Protein AF-H9VHE9-F1 (afdb_monomer)

Secondary structure (DSSP, 8-state):
-BHHHHHTTS-GGGTTS-EEEPPPEEE---STT-PEEEEEEEESSGGG-HHHHHHHHTTPPEEEEEE-TTT--EEEETTTTT---HHHHHHHTEEEEEEEEEEETTSEEEEEEEEPP-----------

Organism: Pinus taeda (NCBI:txid3352)

Structure (mmCIF, N/CA/C/O backbone):
data_AF-H9VHE9-F1
#
_entry.id   AF-H9VHE9-F1
#
loop_
_atom_site.group_PDB
_atom_site.id
_atom_site.type_symbol
_atom_site.label_atom_id
_atom_site.label_alt_id
_atom_site.label_comp_id
_atom_site.label_asym_id
_atom_site.label_entity_id
_atom_site.label_seq_id
_atom_site.pdbx_PDB_ins_code
_atom_site.Cartn_x
_atom_site.Cartn_y
_atom_site.Cartn_z
_atom_site.occupancy
_atom_site.B_iso_or_equiv
_atom_site.auth_seq_id
_atom_site.auth_comp_id
_atom_site.auth_asym_id
_atom_site.auth_atom_id
_atom_site.pdbx_PDB_model_num
ATOM 1 N N . PHE A 1 1 ? 10.429 -7.913 2.596 1.00 89.94 1 PHE A N 1
ATOM 2 C CA . PHE A 1 1 ? 9.628 -6.748 3.033 1.00 89.94 1 PHE A CA 1
ATOM 3 C C . PHE A 1 1 ? 10.555 -5.744 3.710 1.00 89.94 1 PHE A C 1
ATOM 5 O O . PHE A 1 1 ? 11.293 -6.145 4.598 1.00 89.94 1 PHE A O 1
ATOM 12 N N . SER A 1 2 ? 10.536 -4.474 3.297 1.00 95.94 2 SER A N 1
ATOM 13 C CA . SER A 1 2 ? 11.414 -3.398 3.783 1.00 95.94 2 SER A CA 1
ATOM 14 C C . SER A 1 2 ? 10.601 -2.224 4.332 1.00 95.94 2 SER A C 1
ATOM 16 O O . SER A 1 2 ? 9.717 -1.694 3.652 1.00 95.94 2 SER A O 1
ATOM 18 N N . GLN A 1 3 ? 10.910 -1.804 5.563 1.00 96.31 3 GLN A N 1
ATOM 19 C CA . GLN A 1 3 ? 10.297 -0.623 6.185 1.00 96.31 3 GLN A CA 1
ATOM 20 C C . GLN A 1 3 ? 10.758 0.666 5.497 1.00 96.31 3 GLN A C 1
ATOM 22 O O . GLN A 1 3 ? 9.974 1.594 5.308 1.00 96.31 3 GLN A O 1
ATOM 27 N N . THR A 1 4 ? 12.032 0.720 5.101 1.00 95.00 4 THR A N 1
ATOM 28 C CA . THR A 1 4 ? 12.608 1.866 4.391 1.00 95.00 4 THR A CA 1
ATOM 29 C C . THR A 1 4 ? 11.905 2.077 3.058 1.00 95.00 4 THR A C 1
ATOM 31 O O . THR A 1 4 ? 11.501 3.200 2.770 1.00 95.00 4 THR A O 1
ATOM 34 N N . SER A 1 5 ? 11.666 1.003 2.293 1.00 94.06 5 SER A N 1
ATOM 35 C CA . SER A 1 5 ? 10.861 1.080 1.069 1.00 94.06 5 SER A CA 1
ATOM 36 C C . SER A 1 5 ? 9.451 1.578 1.374 1.00 94.06 5 SER A C 1
ATOM 38 O O . SER A 1 5 ? 8.987 2.504 0.720 1.00 94.06 5 SER A O 1
ATOM 40 N N . GLY A 1 6 ? 8.794 1.041 2.408 1.00 97.06 6 GLY A N 1
ATOM 41 C CA . GLY A 1 6 ? 7.431 1.439 2.765 1.00 97.06 6 GLY A CA 1
ATOM 42 C C . GLY A 1 6 ? 7.271 2.914 3.143 1.00 97.06 6 GLY A C 1
ATOM 43 O O . GLY A 1 6 ? 6.243 3.504 2.816 1.00 97.06 6 GLY A O 1
ATOM 44 N N . LYS A 1 7 ? 8.294 3.566 3.719 1.00 96.69 7 LYS A N 1
ATOM 45 C CA . LYS A 1 7 ? 8.268 5.023 3.970 1.00 96.69 7 LYS A CA 1
ATOM 46 C C . LYS A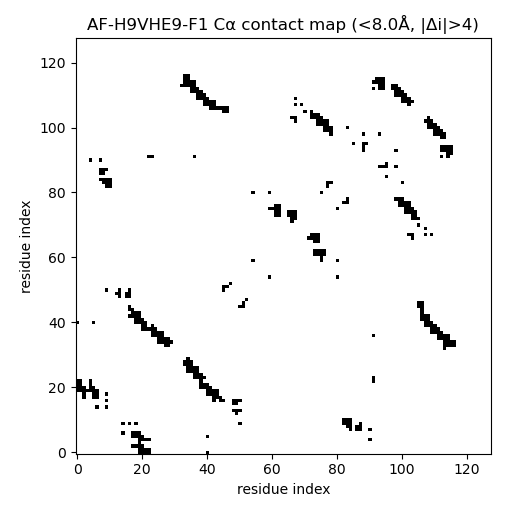 1 7 ? 8.055 5.843 2.695 1.00 96.69 7 LYS A C 1
ATOM 48 O O . LYS A 1 7 ? 7.427 6.898 2.764 1.00 96.69 7 LYS A O 1
ATOM 53 N N . SER A 1 8 ? 8.530 5.365 1.545 1.00 96.06 8 SER A N 1
ATOM 54 C CA . SER A 1 8 ? 8.346 6.041 0.256 1.00 96.06 8 SER A CA 1
ATOM 55 C C . SER A 1 8 ? 6.903 6.005 -0.244 1.00 96.06 8 SER A C 1
ATOM 57 O O . SER A 1 8 ? 6.545 6.855 -1.053 1.00 96.06 8 SER A O 1
ATOM 59 N N . PHE A 1 9 ? 6.074 5.081 0.253 1.00 96.44 9 PHE A N 1
ATOM 60 C CA . PHE A 1 9 ? 4.663 4.917 -0.122 1.00 96.44 9 PHE A CA 1
ATOM 61 C C . PHE A 1 9 ? 3.696 5.691 0.780 1.00 96.44 9 PHE A C 1
ATOM 63 O O . PHE A 1 9 ? 2.508 5.773 0.485 1.00 96.44 9 PHE A O 1
ATOM 70 N N . LEU A 1 10 ? 4.181 6.279 1.875 1.00 96.56 10 LEU A N 1
ATOM 71 C CA . LEU A 1 10 ? 3.346 7.021 2.813 1.00 96.56 10 LEU A CA 1
ATOM 72 C C . LEU A 1 10 ? 3.309 8.505 2.444 1.00 96.56 10 LEU A C 1
ATOM 74 O O . LEU A 1 10 ? 4.341 9.182 2.372 1.00 96.56 10 LEU A O 1
ATOM 78 N N . ALA A 1 11 ? 2.098 9.043 2.276 1.00 93.94 11 ALA A N 1
ATOM 79 C CA . ALA A 1 11 ? 1.888 10.483 2.196 1.00 93.94 11 ALA A CA 1
ATOM 80 C C . ALA A 1 11 ? 2.507 11.184 3.419 1.00 93.94 11 ALA A C 1
ATOM 82 O O . ALA A 1 11 ? 2.615 10.601 4.498 1.00 93.94 11 ALA A O 1
ATOM 83 N N . ARG A 1 12 ? 2.890 12.462 3.284 1.00 93.44 12 ARG A N 1
ATOM 84 C CA . ARG A 1 12 ? 3.611 13.204 4.340 1.00 93.44 12 ARG A CA 1
ATOM 85 C C . ARG A 1 12 ? 2.935 13.114 5.713 1.00 93.44 12 ARG A C 1
ATOM 87 O O . ARG A 1 12 ? 3.626 12.969 6.714 1.00 93.44 12 ARG A O 1
ATOM 94 N N . GLN A 1 13 ? 1.606 13.178 5.742 1.00 94.06 13 GLN A N 1
ATOM 95 C CA . GLN A 1 13 ? 0.803 13.108 6.965 1.00 94.06 13 GLN A CA 1
ATOM 96 C C . GLN A 1 13 ? 0.792 11.703 7.588 1.00 94.06 13 GLN A C 1
ATOM 98 O O . GLN A 1 13 ? 0.640 11.586 8.794 1.00 94.06 13 GLN A O 1
ATOM 103 N N . CYS A 1 14 ? 1.014 10.653 6.795 1.00 96.81 14 CYS A N 1
ATOM 104 C CA . CYS A 1 14 ? 0.996 9.254 7.219 1.00 96.81 14 CYS A CA 1
ATOM 105 C C . CYS A 1 14 ? 2.365 8.711 7.642 1.00 96.81 14 CYS A C 1
ATOM 107 O O . CYS A 1 14 ? 2.480 7.526 7.926 1.00 96.81 14 CYS A O 1
ATOM 109 N N . ARG A 1 15 ? 3.428 9.525 7.663 1.00 94.75 15 ARG A N 1
ATOM 110 C CA . ARG A 1 15 ? 4.805 9.043 7.905 1.00 94.75 15 ARG A CA 1
ATOM 111 C C . ARG A 1 15 ? 5.044 8.452 9.299 1.00 94.75 15 ARG A C 1
ATOM 113 O O . ARG A 1 15 ? 6.079 7.826 9.503 1.00 94.75 15 ARG A O 1
ATOM 120 N N . SER A 1 16 ? 4.122 8.658 10.239 1.00 96.44 16 SER A N 1
ATOM 121 C CA . SER A 1 16 ? 4.108 7.972 11.537 1.00 96.44 16 SER A CA 1
ATOM 122 C C . SER A 1 16 ? 3.721 6.494 11.428 1.00 96.44 16 SER A C 1
ATOM 124 O O . SER A 1 16 ? 4.000 5.722 12.341 1.00 96.44 16 SER A O 1
ATOM 126 N N . ASP A 1 17 ? 3.064 6.096 10.338 1.00 98.25 17 ASP A N 1
ATOM 127 C CA . ASP A 1 17 ? 2.646 4.719 10.125 1.00 98.25 17 ASP A CA 1
ATOM 128 C C . ASP A 1 17 ? 3.846 3.823 9.813 1.00 98.25 17 ASP A C 1
ATOM 130 O O . ASP A 1 17 ? 4.849 4.242 9.234 1.00 98.25 17 ASP A O 1
ATOM 134 N N . THR A 1 18 ? 3.722 2.543 10.159 1.00 98.38 18 THR A N 1
ATOM 135 C CA . THR A 1 18 ? 4.699 1.523 9.773 1.00 98.38 18 THR A CA 1
ATOM 136 C C . THR A 1 18 ? 4.114 0.642 8.679 1.00 98.38 18 THR A C 1
ATOM 138 O O . THR A 1 18 ? 3.246 -0.190 8.942 1.00 98.38 18 THR A O 1
ATOM 141 N N . LEU A 1 19 ? 4.622 0.824 7.462 1.00 98.56 19 LEU A N 1
ATOM 142 C CA . LEU A 1 19 ? 4.332 0.021 6.279 1.00 98.56 19 LEU A CA 1
ATOM 143 C C . LEU A 1 19 ? 5.627 -0.662 5.831 1.00 98.56 19 LEU A C 1
ATOM 145 O O . LEU A 1 19 ? 6.669 -0.014 5.734 1.00 98.56 19 LEU A O 1
ATOM 149 N N . TYR A 1 20 ? 5.563 -1.959 5.550 1.00 98.38 20 TYR A N 1
ATOM 150 C CA . TYR A 1 20 ? 6.647 -2.700 4.916 1.00 98.38 20 TYR A CA 1
ATOM 151 C C . TYR A 1 20 ? 6.261 -3.037 3.481 1.00 98.38 20 TYR A C 1
ATOM 153 O O . TYR A 1 20 ? 5.151 -3.506 3.260 1.00 98.38 20 TYR A O 1
ATOM 161 N N . VAL A 1 21 ? 7.167 -2.848 2.520 1.00 98.12 21 VAL A N 1
ATOM 162 C CA . VAL A 1 21 ? 6.916 -3.106 1.086 1.00 98.12 21 VAL A CA 1
ATOM 163 C C . VAL A 1 21 ? 8.038 -3.974 0.514 1.00 98.12 21 VAL A C 1
ATOM 165 O O . VAL A 1 21 ? 9.183 -3.863 0.955 1.00 98.12 21 VAL A O 1
ATOM 168 N N . THR A 1 22 ? 7.728 -4.912 -0.377 1.00 96.75 22 THR A N 1
ATOM 169 C CA . THR A 1 22 ? 8.738 -5.671 -1.134 1.00 96.75 22 THR A CA 1
ATOM 170 C C . THR A 1 22 ? 9.307 -4.823 -2.259 1.00 96.75 22 THR A C 1
ATOM 172 O O . THR A 1 22 ? 8.649 -3.897 -2.721 1.00 96.75 22 THR A O 1
ATOM 175 N N . ASP A 1 23 ? 10.503 -5.154 -2.730 1.00 92.75 23 ASP A N 1
ATOM 176 C CA . ASP A 1 23 ? 10.898 -4.700 -4.061 1.00 92.75 23 ASP A CA 1
ATOM 177 C C . ASP A 1 23 ? 9.919 -5.287 -5.101 1.00 92.75 23 ASP A C 1
ATOM 179 O O . ASP A 1 23 ? 9.314 -6.342 -4.830 1.00 92.75 23 ASP A O 1
ATOM 183 N N . PRO A 1 24 ? 9.659 -4.575 -6.210 1.00 91.50 24 PRO A N 1
ATOM 184 C CA . PRO A 1 24 ? 8.804 -5.096 -7.264 1.00 91.50 24 PRO A CA 1
ATOM 185 C C . PRO A 1 24 ? 9.463 -6.318 -7.910 1.00 91.50 24 PRO A C 1
ATOM 187 O O . PRO A 1 24 ? 10.676 -6.336 -8.102 1.00 91.50 24 PRO A O 1
ATOM 190 N N . CYS A 1 25 ? 8.680 -7.349 -8.223 1.00 91.12 25 CYS A N 1
ATOM 191 C CA . CYS A 1 25 ? 9.106 -8.338 -9.203 1.00 91.12 25 CYS A CA 1
ATOM 192 C C . CYS A 1 25 ? 8.829 -7.780 -10.595 1.00 91.12 25 CYS A C 1
ATOM 194 O O . CYS A 1 25 ? 7.727 -7.299 -10.867 1.00 91.12 25 CYS A O 1
ATOM 196 N N . GLU A 1 26 ? 9.855 -7.813 -11.432 1.00 91.19 26 GLU A N 1
ATOM 197 C CA . GLU A 1 26 ? 9.831 -7.279 -12.786 1.00 91.19 26 GLU A CA 1
ATOM 198 C C . GLU A 1 26 ? 9.414 -8.389 -13.748 1.00 91.19 26 GLU A C 1
ATOM 200 O O . GLU A 1 26 ? 9.885 -9.528 -13.664 1.00 91.19 26 GLU A O 1
ATOM 205 N N . HIS A 1 27 ? 8.490 -8.059 -14.636 1.00 89.00 27 HIS A N 1
ATOM 206 C CA . HIS A 1 27 ? 7.956 -8.951 -15.643 1.00 89.00 27 HIS A CA 1
ATOM 207 C C . HIS A 1 27 ? 8.076 -8.255 -16.987 1.00 89.00 27 HIS A C 1
ATOM 209 O O . HIS A 1 27 ? 7.450 -7.218 -17.198 1.00 89.00 27 HIS A O 1
ATOM 215 N N . LEU A 1 28 ? 8.881 -8.848 -17.869 1.00 83.56 28 LEU A N 1
A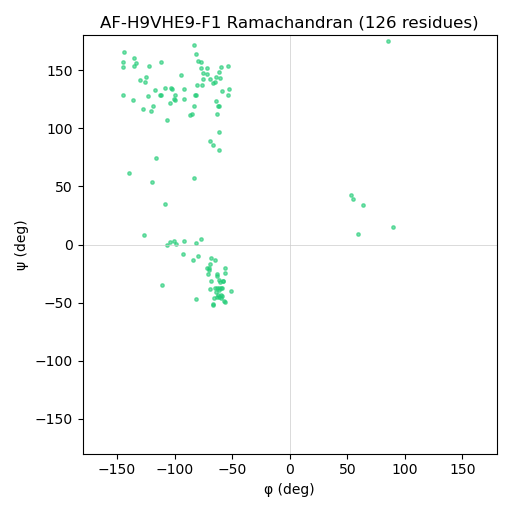TOM 216 C CA . LEU A 1 28 ? 9.042 -8.357 -19.228 1.00 83.56 28 LEU A CA 1
ATOM 217 C C . LEU A 1 28 ? 7.690 -8.409 -19.930 1.00 83.56 28 LEU A C 1
ATOM 219 O O . LEU A 1 28 ? 7.107 -9.490 -20.070 1.00 83.56 28 LEU A O 1
ATOM 223 N N . ASP A 1 29 ? 7.213 -7.248 -20.356 1.00 75.50 29 ASP A N 1
ATOM 224 C CA . ASP A 1 29 ? 6.056 -7.152 -21.229 1.00 75.50 29 ASP A CA 1
ATOM 225 C C . ASP A 1 29 ? 6.564 -6.840 -22.636 1.00 75.50 29 ASP A C 1
ATOM 227 O O . ASP A 1 29 ? 7.280 -5.869 -22.853 1.00 75.50 29 ASP A O 1
ATOM 231 N N . GLN A 1 30 ? 6.240 -7.698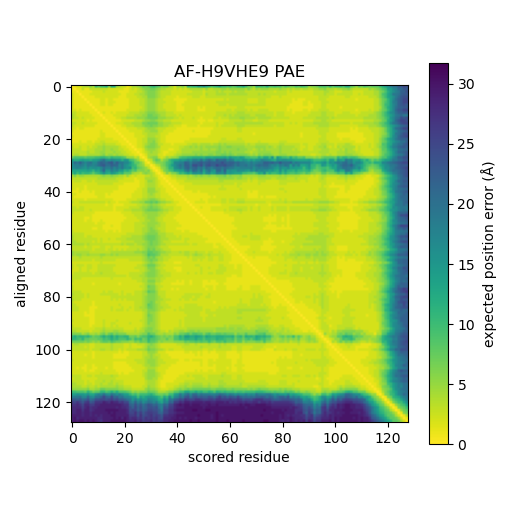 -23.604 1.00 59.81 30 GLN A N 1
ATOM 232 C CA . GLN A 1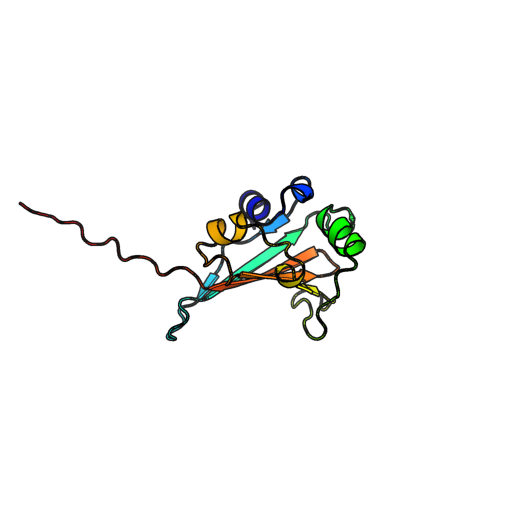 30 ? 6.663 -7.516 -24.999 1.00 59.81 30 GLN A CA 1
ATOM 233 C C . GLN A 1 30 ? 5.820 -6.450 -25.729 1.00 59.81 30 GLN A C 1
ATOM 235 O O . GLN A 1 30 ? 5.960 -6.284 -26.941 1.00 59.81 30 GLN A O 1
ATOM 240 N N . GLY A 1 31 ? 4.906 -5.779 -25.020 1.00 66.44 31 GLY A N 1
ATOM 241 C CA . GLY A 1 31 ? 4.074 -4.692 -25.528 1.00 66.44 31 GLY A CA 1
ATOM 242 C C . GLY A 1 31 ? 4.750 -3.316 -25.510 1.00 66.44 31 GLY A C 1
ATOM 243 O O . GLY A 1 31 ? 5.823 -3.121 -24.947 1.00 66.44 31 GLY A O 1
ATOM 244 N N . GLU A 1 32 ? 4.085 -2.328 -26.117 1.00 66.62 32 GLU A N 1
ATOM 245 C CA . GLU A 1 32 ? 4.575 -0.939 -26.187 1.00 66.62 32 GLU A CA 1
ATOM 246 C C . GLU A 1 32 ? 4.558 -0.211 -24.830 1.00 66.62 32 GLU A C 1
ATOM 248 O O . GLU A 1 32 ? 5.221 0.814 -24.673 1.00 66.62 32 GLU A O 1
ATOM 253 N N . ASP A 1 33 ? 3.825 -0.740 -23.846 1.00 71.00 33 ASP A N 1
ATOM 254 C CA . ASP A 1 33 ? 3.603 -0.095 -22.551 1.00 71.00 33 ASP A CA 1
ATOM 255 C C . ASP A 1 33 ? 4.782 -0.248 -21.572 1.00 71.00 33 ASP A C 1
ATOM 257 O O . ASP A 1 33 ? 4.804 0.446 -20.560 1.00 71.00 33 ASP A O 1
ATOM 261 N N . GLY A 1 34 ? 5.784 -1.082 -21.878 1.00 79.25 34 GLY A N 1
ATOM 262 C CA . GLY A 1 34 ? 6.982 -1.294 -21.056 1.00 79.25 34 GLY A CA 1
ATOM 263 C C . GLY A 1 34 ? 6.819 -2.341 -19.946 1.00 79.25 34 GLY A C 1
ATOM 264 O O . GLY A 1 34 ? 5.738 -2.882 -19.723 1.00 79.25 34 GLY A O 1
ATOM 265 N N . ASP A 1 35 ? 7.913 -2.632 -19.238 1.00 88.81 35 ASP A N 1
ATOM 266 C CA . ASP A 1 35 ? 7.958 -3.722 -18.257 1.00 88.81 35 ASP A CA 1
ATOM 267 C C . ASP A 1 35 ? 7.017 -3.499 -17.065 1.00 88.81 35 ASP A C 1
ATOM 269 O O . ASP A 1 35 ? 6.845 -2.388 -16.552 1.00 88.81 35 ASP A O 1
ATOM 273 N N . VAL A 1 36 ? 6.437 -4.589 -16.566 1.00 90.88 36 VAL A N 1
ATOM 274 C CA . VAL A 1 36 ? 5.461 -4.562 -15.475 1.00 90.88 36 VAL A CA 1
ATOM 275 C C . VAL A 1 36 ? 6.122 -4.945 -14.156 1.00 90.88 36 VAL A C 1
ATOM 277 O O . VAL A 1 36 ? 6.682 -6.026 -13.996 1.00 90.88 36 VAL A O 1
ATOM 280 N N . GLY A 1 37 ? 5.993 -4.076 -13.159 1.00 93.31 37 GLY A N 1
ATOM 281 C CA . GLY A 1 37 ? 6.401 -4.328 -11.783 1.00 93.31 37 GLY A CA 1
ATOM 282 C C . GLY A 1 37 ? 5.215 -4.711 -10.903 1.00 93.31 37 GLY A C 1
ATOM 283 O O . GLY A 1 37 ? 4.232 -3.975 -10.830 1.00 93.31 37 GLY A O 1
ATOM 284 N N . LEU A 1 38 ? 5.315 -5.817 -10.164 1.00 94.94 38 LEU A N 1
ATOM 285 C CA . LEU A 1 38 ? 4.343 -6.195 -9.132 1.00 94.94 38 LEU A CA 1
ATOM 286 C C . LEU A 1 38 ? 4.991 -6.123 -7.748 1.00 94.94 38 LEU A C 1
ATOM 288 O O . LEU A 1 38 ? 6.022 -6.735 -7.490 1.00 94.94 38 LEU A O 1
ATOM 292 N N . PHE A 1 39 ? 4.357 -5.427 -6.807 1.00 96.44 39 PHE A N 1
ATOM 293 C CA . PHE A 1 39 ? 4.845 -5.322 -5.433 1.00 96.44 39 PHE A CA 1
ATOM 294 C C . PHE A 1 39 ? 3.726 -5.514 -4.415 1.00 96.44 39 PHE A C 1
ATOM 296 O O . PHE A 1 39 ? 2.531 -5.365 -4.681 1.00 96.44 39 PHE A O 1
ATOM 303 N N . ARG A 1 40 ? 4.126 -5.844 -3.187 1.00 97.69 40 ARG A N 1
ATOM 304 C CA . ARG A 1 40 ? 3.203 -6.041 -2.071 1.00 97.69 40 ARG A CA 1
ATOM 305 C C . ARG A 1 40 ? 3.705 -5.367 -0.813 1.00 97.69 40 ARG A C 1
ATOM 307 O O . ARG A 1 40 ? 4.906 -5.225 -0.594 1.00 97.69 40 ARG A O 1
ATOM 314 N N . GLY A 1 41 ? 2.775 -5.008 0.055 1.00 98.31 41 GLY A N 1
ATOM 315 C CA . GLY A 1 41 ? 3.079 -4.423 1.344 1.00 98.31 41 GLY A CA 1
ATOM 316 C C . GLY A 1 41 ? 2.126 -4.851 2.445 1.00 98.31 41 GLY A C 1
ATOM 317 O O . GLY A 1 41 ? 1.057 -5.408 2.205 1.00 98.31 41 GLY A O 1
ATOM 318 N N . VAL A 1 42 ? 2.540 -4.590 3.676 1.00 98.56 42 VAL A N 1
ATOM 319 C CA . VAL A 1 42 ? 1.757 -4.865 4.875 1.00 98.56 42 VAL A CA 1
ATOM 320 C C . VAL A 1 42 ? 2.015 -3.781 5.912 1.00 98.56 42 VAL A C 1
ATOM 322 O O . VAL A 1 42 ? 3.161 -3.439 6.218 1.00 98.56 42 VAL A O 1
ATOM 325 N N . PHE A 1 43 ? 0.941 -3.208 6.437 1.00 98.62 43 PHE A N 1
ATOM 326 C CA . PHE A 1 43 ? 1.007 -2.320 7.590 1.00 98.62 43 PHE A CA 1
ATOM 327 C C . PHE A 1 43 ? 1.195 -3.135 8.870 1.00 98.62 43 PHE A C 1
ATOM 329 O O . PHE A 1 43 ? 0.509 -4.133 9.072 1.00 98.62 43 PHE A O 1
ATOM 336 N N . LYS A 1 44 ? 2.073 -2.675 9.767 1.00 97.94 44 LYS A N 1
ATOM 337 C CA . LYS A 1 44 ? 2.270 -3.299 11.085 1.00 97.94 44 LYS A CA 1
ATOM 338 C C . LYS A 1 44 ? 1.008 -3.221 11.950 1.00 97.94 44 LYS A C 1
ATOM 340 O O . LYS A 1 44 ? 0.610 -4.210 12.543 1.00 97.94 44 LYS A O 1
ATOM 345 N N . ASP A 1 45 ? 0.382 -2.043 11.979 1.00 96.56 45 ASP A N 1
ATOM 346 C CA . ASP A 1 45 ? -0.758 -1.718 12.845 1.00 96.56 45 ASP A CA 1
ATOM 347 C C . ASP A 1 45 ? -1.802 -0.884 12.078 1.00 96.56 45 ASP A C 1
ATOM 349 O O . ASP A 1 45 ? -2.080 0.273 12.402 1.00 96.56 45 ASP A O 1
ATOM 353 N N . PHE A 1 46 ? -2.377 -1.446 11.007 1.00 98.25 46 PHE A N 1
ATOM 354 C CA . PHE A 1 46 ? -3.247 -0.685 10.096 1.00 98.25 46 PHE A CA 1
ATOM 355 C C . PHE A 1 46 ? -4.485 -0.078 10.763 1.00 98.25 46 PHE A C 1
ATOM 357 O O . PHE A 1 46 ? -4.880 1.043 10.439 1.00 98.25 46 PHE A O 1
ATOM 364 N N . SER A 1 47 ? -5.093 -0.792 11.712 1.00 97.00 47 SER A N 1
ATOM 365 C CA . SER A 1 47 ? -6.308 -0.353 12.408 1.00 97.00 47 SER A CA 1
ATOM 366 C C . SER A 1 47 ? -6.136 0.989 13.130 1.00 97.00 47 SER A C 1
ATOM 368 O O . SER A 1 47 ? -7.094 1.762 13.195 1.00 97.00 47 SER A O 1
ATOM 370 N N . LYS A 1 48 ? -4.914 1.276 13.601 1.00 97.38 48 LYS A N 1
ATOM 371 C CA . LYS A 1 48 ? -4.508 2.508 14.299 1.00 97.38 48 LYS A CA 1
ATOM 372 C C . LYS A 1 48 ? -3.763 3.498 13.395 1.00 97.38 48 LYS A C 1
ATOM 374 O O . LYS A 1 48 ? -3.304 4.529 13.875 1.00 97.38 48 LYS A O 1
ATOM 379 N N . SER A 1 49 ? -3.614 3.180 12.110 1.00 98.25 49 SER A N 1
ATOM 380 C CA . SER A 1 49 ? -2.816 3.983 11.186 1.00 98.25 49 SER A CA 1
ATOM 381 C C . SER A 1 49 ? -3.489 5.308 10.829 1.00 98.25 49 SER A C 1
ATOM 383 O O . SER A 1 49 ? -4.711 5.412 10.678 1.00 98.25 49 SER A O 1
ATOM 385 N N . MET A 1 50 ? -2.656 6.320 10.622 1.00 98.25 50 MET A N 1
ATOM 386 C CA . MET A 1 50 ? -3.040 7.611 10.078 1.00 98.25 50 MET A CA 1
ATOM 387 C C . MET A 1 50 ? -3.615 7.472 8.665 1.00 98.25 50 MET A C 1
ATOM 389 O O . MET A 1 50 ? -4.602 8.122 8.330 1.00 98.25 50 MET A O 1
ATOM 393 N N . THR A 1 51 ? -3.053 6.568 7.860 1.00 98.12 51 THR A N 1
ATOM 394 C CA . THR A 1 51 ? -3.546 6.226 6.519 1.00 98.12 51 THR A CA 1
ATOM 395 C C . THR A 1 51 ? -5.004 5.778 6.555 1.00 98.12 51 THR A C 1
ATOM 397 O O . THR A 1 51 ? -5.828 6.318 5.818 1.00 98.12 51 THR A O 1
ATOM 400 N N . ARG A 1 52 ? -5.355 4.842 7.449 1.00 98.19 52 ARG A N 1
ATOM 401 C CA . ARG A 1 52 ? -6.743 4.389 7.612 1.00 98.19 52 ARG A CA 1
ATOM 402 C C . ARG A 1 52 ? -7.656 5.524 8.064 1.00 98.19 52 ARG A C 1
ATOM 404 O O . ARG A 1 52 ? -8.750 5.666 7.523 1.00 98.19 52 ARG A O 1
ATOM 411 N N . ARG A 1 53 ? -7.210 6.336 9.030 1.00 98.12 53 ARG A N 1
ATOM 412 C CA . ARG A 1 53 ? -7.972 7.499 9.509 1.00 98.12 53 ARG A CA 1
ATOM 413 C C . ARG A 1 53 ? -8.299 8.454 8.358 1.00 98.12 53 ARG A C 1
ATOM 415 O O . ARG A 1 53 ? -9.459 8.807 8.186 1.00 98.12 53 ARG A O 1
ATOM 422 N N . LEU A 1 54 ? -7.308 8.801 7.535 1.00 97.62 54 LEU A N 1
ATOM 423 C CA . LEU A 1 54 ? -7.490 9.706 6.397 1.00 97.62 54 LEU A CA 1
ATOM 424 C C . LEU A 1 54 ? -8.430 9.143 5.328 1.00 97.62 54 LEU A C 1
ATOM 426 O O . LEU A 1 54 ? -9.256 9.890 4.813 1.00 97.62 54 LEU A O 1
ATOM 430 N N . LEU A 1 55 ? -8.342 7.848 5.008 1.00 97.75 55 LEU A N 1
ATOM 431 C CA . LEU A 1 55 ? -9.270 7.197 4.072 1.00 97.75 55 LEU A CA 1
ATOM 432 C C . LEU A 1 55 ? -10.721 7.287 4.568 1.00 97.75 55 LEU A C 1
ATOM 434 O O . LEU A 1 55 ? -11.622 7.627 3.803 1.00 97.75 55 LEU A O 1
ATOM 438 N N . ILE A 1 56 ? -10.945 7.047 5.862 1.00 97.44 56 ILE A N 1
ATOM 439 C CA . ILE A 1 56 ? -12.274 7.160 6.478 1.00 97.44 56 ILE A CA 1
ATOM 440 C C . ILE A 1 56 ? -12.764 8.614 6.468 1.00 97.44 56 ILE A C 1
ATOM 442 O O . ILE A 1 56 ? -13.900 8.872 6.078 1.00 97.44 56 ILE A O 1
ATOM 446 N N . GLU A 1 57 ? -11.918 9.571 6.854 1.00 97.19 57 GLU A N 1
ATOM 447 C CA . GLU A 1 57 ? -12.266 11.000 6.891 1.00 97.19 57 GLU A CA 1
ATOM 448 C C . GLU A 1 57 ? -12.599 11.558 5.507 1.00 97.19 57 GLU A C 1
ATOM 450 O O . GLU A 1 57 ? -13.546 12.331 5.363 1.00 97.19 57 GLU A O 1
ATOM 455 N N . LYS A 1 58 ? -11.881 11.106 4.474 1.00 95.88 58 LYS A N 1
ATOM 456 C CA . LYS A 1 58 ? -12.173 11.403 3.066 1.00 95.88 58 LYS A CA 1
ATOM 457 C C . LYS A 1 58 ? -13.463 10.756 2.561 1.00 95.88 58 LYS A C 1
ATOM 459 O O . LYS A 1 58 ? -13.913 11.106 1.475 1.00 95.88 58 LYS A O 1
ATOM 464 N N . ARG A 1 59 ? -14.056 9.828 3.322 1.00 97.12 59 ARG A N 1
ATOM 465 C CA . ARG A 1 59 ? -15.158 8.958 2.879 1.00 97.12 59 ARG A CA 1
ATOM 466 C C . ARG A 1 59 ? -14.792 8.194 1.599 1.00 97.12 59 ARG A C 1
ATOM 468 O O . ARG A 1 59 ? -15.636 8.022 0.716 1.00 97.12 59 ARG A O 1
ATOM 475 N N . ALA A 1 60 ? -13.532 7.756 1.531 1.00 97.25 60 ALA A N 1
ATOM 476 C CA . ALA A 1 60 ? -12.970 7.011 0.414 1.00 97.25 60 ALA A CA 1
ATOM 477 C C . ALA A 1 60 ? -13.833 5.787 0.102 1.00 97.25 60 ALA A C 1
ATOM 479 O O . ALA A 1 60 ? -14.151 4.991 0.998 1.00 97.25 60 ALA A O 1
ATOM 480 N N . GLN A 1 61 ? -14.206 5.636 -1.165 1.00 97.38 61 GLN A N 1
ATOM 481 C CA . GLN A 1 61 ? -15.059 4.532 -1.585 1.00 97.38 61 GLN A CA 1
ATOM 482 C C . GLN A 1 61 ? -14.224 3.266 -1.751 1.00 97.38 61 GLN A C 1
ATOM 484 O O . GLN A 1 61 ? -13.116 3.281 -2.288 1.00 97.38 61 GLN A O 1
ATOM 489 N N . LEU A 1 62 ? -14.757 2.144 -1.275 1.00 97.88 62 LEU A N 1
ATOM 490 C CA . LEU A 1 62 ? -14.144 0.850 -1.543 1.00 97.88 62 L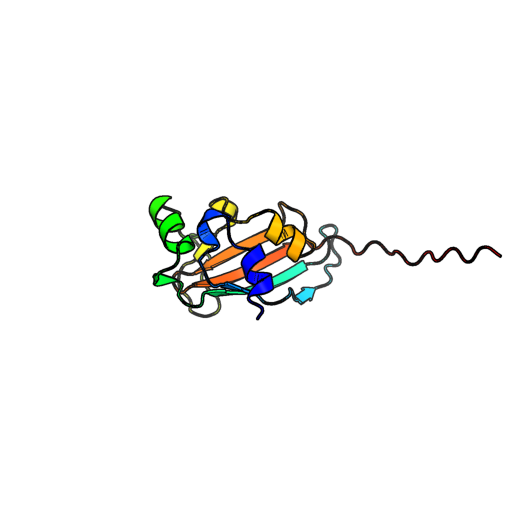EU A CA 1
ATOM 491 C C . LEU A 1 62 ? -14.320 0.514 -3.024 1.00 97.88 62 LEU A C 1
ATOM 493 O O . LEU A 1 62 ? -15.372 0.772 -3.610 1.00 97.88 62 LEU A O 1
ATOM 497 N N . HIS A 1 63 ? -13.301 -0.101 -3.615 1.00 97.31 63 HIS A N 1
ATOM 498 C CA . HIS A 1 63 ? -13.341 -0.524 -5.002 1.00 97.31 63 HIS A CA 1
ATOM 499 C C . HIS A 1 63 ? -14.519 -1.496 -5.211 1.00 97.31 63 HIS A C 1
ATOM 501 O O . HIS A 1 63 ? -14.700 -2.434 -4.420 1.00 97.31 63 HIS A O 1
ATOM 507 N N . PRO A 1 64 ? -15.345 -1.305 -6.256 1.00 95.81 64 PRO A N 1
ATOM 508 C CA . PRO A 1 64 ? -16.584 -2.062 -6.407 1.00 95.81 64 PRO A CA 1
ATOM 509 C C . PRO A 1 64 ? -16.325 -3.559 -6.621 1.00 95.81 64 PRO A C 1
ATOM 511 O O . PRO A 1 64 ? -17.047 -4.395 -6.069 1.00 95.81 64 PRO A O 1
ATOM 514 N N . LYS A 1 65 ? -15.267 -3.893 -7.370 1.00 95.88 65 LYS A N 1
ATOM 515 C CA . LYS A 1 65 ? -14.973 -5.259 -7.833 1.00 95.88 65 LYS A CA 1
ATOM 516 C C . LYS A 1 65 ? -13.745 -5.890 -7.182 1.00 95.88 65 LYS A C 1
ATOM 518 O O . LYS A 1 65 ? -13.764 -7.083 -6.900 1.00 95.88 65 LYS A O 1
ATOM 523 N N . GLU A 1 66 ? -12.726 -5.085 -6.893 1.00 96.25 66 GLU A N 1
ATOM 524 C CA . GLU A 1 66 ? -11.449 -5.618 -6.409 1.00 96.25 66 GLU A CA 1
ATOM 525 C C . GLU A 1 66 ? -11.560 -6.045 -4.946 1.00 96.25 66 GLU A C 1
ATOM 527 O O . GLU A 1 66 ? -12.213 -5.398 -4.116 1.00 96.25 66 GLU A O 1
ATOM 532 N N . ILE A 1 67 ? -10.885 -7.144 -4.630 1.00 97.62 67 ILE A N 1
ATOM 533 C CA . ILE A 1 67 ? -10.741 -7.673 -3.278 1.00 97.62 67 ILE A CA 1
ATOM 534 C C . ILE A 1 67 ? -9.284 -8.031 -3.030 1.00 97.62 67 ILE A C 1
ATOM 536 O O . ILE A 1 67 ? -8.520 -8.317 -3.946 1.00 97.62 67 ILE A O 1
ATOM 540 N N . CYS A 1 68 ? -8.891 -8.052 -1.764 1.00 98.12 68 CYS A N 1
ATOM 541 C CA . CYS A 1 68 ? -7.546 -8.434 -1.391 1.00 98.12 68 CYS A CA 1
ATOM 542 C C . CYS A 1 68 ? -7.288 -9.905 -1.767 1.00 98.12 68 CYS A C 1
ATOM 544 O O . CYS A 1 68 ? -7.989 -10.777 -1.249 1.00 98.12 68 CYS A O 1
ATOM 546 N N . PRO A 1 69 ? -6.261 -10.225 -2.571 1.00 96.81 69 PRO A N 1
ATOM 547 C CA . PRO A 1 69 ? -5.911 -11.604 -2.900 1.00 96.81 69 PRO A CA 1
ATOM 548 C C . PRO A 1 69 ? -5.484 -12.412 -1.665 1.00 96.81 69 PRO A C 1
ATOM 550 O O . PRO A 1 69 ? -5.656 -13.625 -1.647 1.00 96.81 69 PRO A O 1
ATOM 553 N N . TYR A 1 70 ? -4.984 -11.754 -0.611 1.00 96.88 70 TYR A N 1
ATOM 554 C CA . TYR A 1 70 ? -4.518 -12.429 0.606 1.00 96.88 70 TYR A CA 1
ATOM 555 C C . TYR A 1 70 ? -5.648 -12.798 1.568 1.00 96.88 70 TYR A C 1
ATOM 557 O O . TYR A 1 70 ? -5.688 -13.911 2.077 1.00 96.88 70 TYR A O 1
ATOM 565 N N . CYS A 1 71 ? -6.559 -11.861 1.847 1.00 98.06 71 CYS A N 1
ATOM 566 C CA . CYS A 1 71 ? -7.577 -12.033 2.891 1.00 98.06 71 CYS A CA 1
ATOM 567 C C . CYS A 1 71 ? -9.015 -11.806 2.413 1.00 98.06 71 CYS A C 1
ATOM 569 O O . CYS A 1 71 ? -9.921 -11.738 3.237 1.00 98.06 71 CYS A O 1
ATOM 571 N N . ARG A 1 72 ? -9.229 -11.653 1.100 1.00 97.62 72 ARG A N 1
ATOM 572 C CA . ARG A 1 72 ? -10.538 -11.517 0.433 1.00 97.62 72 ARG A CA 1
ATOM 573 C C . ARG A 1 72 ? -11.403 -10.328 0.882 1.00 97.62 72 ARG A C 1
ATOM 575 O O . ARG A 1 72 ? -12.554 -10.221 0.473 1.00 97.62 72 ARG A O 1
ATOM 582 N N . THR A 1 73 ? -10.869 -9.406 1.683 1.00 98.25 73 THR A N 1
ATOM 583 C CA . THR A 1 73 ? -11.583 -8.194 2.110 1.00 98.25 73 THR A CA 1
ATOM 584 C C . THR A 1 73 ? -11.576 -7.121 1.025 1.00 98.25 73 THR A C 1
ATOM 586 O O . THR A 1 73 ? -10.714 -7.111 0.147 1.00 98.25 73 THR A O 1
ATOM 589 N N . LYS A 1 74 ? -12.538 -6.195 1.094 1.00 98.25 74 LYS A N 1
ATOM 590 C CA . LYS A 1 74 ? -12.609 -5.039 0.193 1.00 98.25 74 LYS A CA 1
ATOM 591 C C . LYS A 1 74 ? -11.352 -4.168 0.289 1.00 98.25 74 LYS A C 1
ATOM 593 O O . LYS A 1 74 ? -10.687 -4.123 1.330 1.00 98.25 74 LYS A O 1
ATOM 598 N N . VAL A 1 75 ? -11.048 -3.479 -0.806 1.00 98.62 75 VAL A N 1
ATOM 599 C CA . VAL A 1 75 ? -9.872 -2.612 -0.951 1.00 98.62 75 VAL A CA 1
ATOM 600 C C . VAL A 1 75 ? -10.272 -1.188 -1.305 1.00 98.62 75 VAL A C 1
ATOM 602 O O . VAL A 1 75 ? -11.308 -0.979 -1.924 1.00 98.62 75 VAL A O 1
ATOM 605 N N . TRP A 1 76 ? -9.440 -0.218 -0.947 1.00 98.44 76 TRP A N 1
ATOM 606 C CA . TRP A 1 76 ? -9.446 1.124 -1.529 1.00 98.44 76 TRP A CA 1
ATOM 607 C C . TRP A 1 76 ? -8.438 1.197 -2.674 1.00 98.44 76 TRP A C 1
ATOM 609 O O . TRP A 1 76 ? -7.371 0.592 -2.567 1.00 98.44 76 TRP A O 1
ATOM 619 N N . SER A 1 77 ? -8.732 1.975 -3.720 1.00 96.88 77 SER A N 1
ATOM 620 C CA . SER A 1 77 ? -7.721 2.402 -4.696 1.00 96.88 77 SER A CA 1
ATOM 621 C C . SER A 1 77 ? -7.039 3.671 -4.186 1.00 96.88 77 SER A C 1
ATOM 623 O O . SER A 1 77 ? -7.648 4.737 -4.120 1.00 96.88 77 SER A O 1
ATOM 625 N N . LEU A 1 78 ? -5.761 3.584 -3.821 1.00 95.88 78 LEU A N 1
ATOM 626 C CA . LEU A 1 78 ? -5.009 4.747 -3.343 1.00 95.88 78 LEU A CA 1
ATOM 627 C C . LEU A 1 78 ? -4.726 5.758 -4.461 1.00 95.88 78 LEU A C 1
ATOM 629 O O . LEU A 1 78 ? -4.502 6.932 -4.162 1.00 95.88 78 LEU A O 1
ATOM 633 N N . LEU A 1 79 ? -4.751 5.321 -5.725 1.00 92.81 79 LEU A N 1
ATOM 634 C CA . LEU A 1 79 ? -4.641 6.203 -6.886 1.00 92.81 79 LEU A CA 1
ATOM 635 C C . LEU A 1 79 ? -5.874 7.111 -6.985 1.00 92.81 79 LEU A C 1
ATOM 637 O O . LEU A 1 79 ? -5.734 8.334 -6.995 1.00 92.81 79 LEU A O 1
ATOM 641 N N . GLN A 1 80 ? -7.078 6.524 -6.950 1.00 93.19 80 GLN A N 1
ATOM 642 C CA . GLN A 1 80 ? -8.346 7.269 -6.982 1.00 93.19 80 GLN A CA 1
ATOM 643 C C . GLN A 1 80 ? -8.453 8.261 -5.812 1.00 93.19 80 GLN A C 1
ATOM 645 O O . GLN A 1 80 ? -8.888 9.398 -5.991 1.00 93.19 80 GLN A O 1
ATOM 650 N N . GLU A 1 81 ? -7.958 7.876 -4.634 1.00 94.31 81 GLU A N 1
ATOM 651 C CA . GLU A 1 81 ? -7.969 8.716 -3.427 1.00 94.31 81 GLU A CA 1
ATOM 652 C C . GLU A 1 81 ? -6.826 9.751 -3.357 1.00 94.31 81 GLU A C 1
ATOM 654 O O . GLU A 1 81 ? -6.726 10.522 -2.386 1.00 94.31 81 GLU A O 1
ATOM 659 N N . ARG A 1 82 ? -5.968 9.794 -4.392 1.00 92.88 82 ARG A N 1
ATOM 660 C CA . ARG A 1 82 ? -4.778 10.657 -4.509 1.00 92.88 82 ARG A CA 1
ATOM 661 C C . ARG A 1 82 ? -3.835 10.524 -3.310 1.00 92.88 82 ARG A C 1
ATOM 663 O O . ARG A 1 82 ? -3.348 11.515 -2.763 1.00 92.88 82 ARG A O 1
ATOM 670 N N . MET A 1 83 ? -3.613 9.289 -2.868 1.00 94.19 83 MET A N 1
ATOM 671 C CA . MET A 1 83 ? -2.797 8.953 -1.697 1.00 94.19 83 MET A CA 1
ATOM 672 C C . MET A 1 83 ? -1.442 8.330 -2.043 1.00 94.19 83 MET A C 1
ATOM 674 O O . MET A 1 83 ? -0.664 8.060 -1.129 1.00 94.19 83 MET A O 1
ATOM 678 N N . ILE A 1 84 ? -1.128 8.147 -3.328 1.00 93.56 84 ILE A N 1
ATOM 679 C CA . ILE A 1 84 ? 0.183 7.676 -3.790 1.00 93.56 84 ILE A CA 1
ATOM 680 C C . ILE A 1 84 ? 1.130 8.885 -3.903 1.00 93.56 84 ILE A C 1
ATOM 682 O O . ILE A 1 84 ? 0.903 9.770 -4.729 1.00 93.56 84 ILE A O 1
ATOM 686 N N . PRO A 1 85 ? 2.181 8.993 -3.069 1.00 93.44 85 PRO A N 1
ATOM 687 C CA . PRO A 1 85 ? 3.145 10.081 -3.183 1.00 93.44 85 PRO A CA 1
ATOM 688 C C . PRO A 1 85 ? 4.116 9.840 -4.349 1.00 93.44 85 PRO A C 1
ATOM 690 O O . PRO A 1 85 ? 4.495 8.706 -4.625 1.00 93.44 85 PRO A O 1
ATOM 693 N N . ARG A 1 86 ? 4.656 10.912 -4.947 1.00 92.44 86 ARG A N 1
ATOM 694 C CA . ARG A 1 86 ? 5.684 10.809 -6.011 1.00 92.44 86 ARG A CA 1
ATOM 695 C C . ARG A 1 86 ? 6.936 10.024 -5.595 1.00 92.44 86 ARG A C 1
ATOM 697 O O . ARG A 1 86 ? 7.649 9.497 -6.443 1.00 92.44 86 ARG A O 1
ATOM 704 N N . SER A 1 87 ? 7.228 9.961 -4.294 1.00 93.81 87 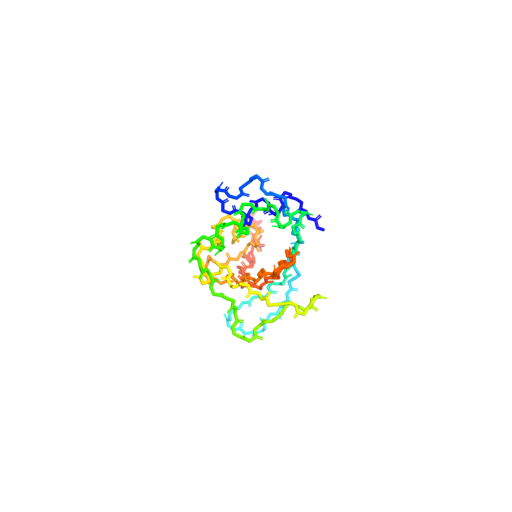SER A N 1
ATOM 705 C CA . SER A 1 87 ? 8.319 9.144 -3.754 1.00 93.81 87 SER A CA 1
ATOM 706 C C . SER A 1 87 ? 8.114 7.646 -3.983 1.00 93.81 87 SER A C 1
ATOM 708 O O . SER A 1 87 ? 9.108 6.934 -4.081 1.00 93.81 87 SER A O 1
ATOM 710 N N . ALA A 1 88 ? 6.869 7.174 -4.096 1.00 94.38 88 ALA A N 1
ATOM 711 C CA . ALA A 1 88 ? 6.563 5.781 -4.402 1.00 94.38 88 ALA A CA 1
ATOM 712 C C . ALA A 1 88 ? 7.009 5.437 -5.827 1.00 94.38 88 ALA A C 1
ATOM 714 O O . ALA A 1 88 ? 7.799 4.517 -6.003 1.00 94.38 88 ALA A O 1
ATOM 715 N N . CYS A 1 89 ? 6.611 6.246 -6.814 1.00 92.69 89 CYS A N 1
ATOM 716 C CA . CYS A 1 89 ? 6.982 6.050 -8.218 1.00 92.69 89 CYS A CA 1
ATOM 717 C C . CYS A 1 89 ? 8.507 6.064 -8.394 1.00 92.69 89 CYS A C 1
ATOM 719 O O . CYS A 1 89 ? 9.073 5.161 -8.998 1.00 92.69 89 CYS A O 1
ATOM 721 N N . ARG A 1 90 ? 9.202 7.019 -7.753 1.00 92.06 90 ARG A N 1
ATOM 722 C CA . ARG A 1 90 ? 10.677 7.057 -7.751 1.00 92.06 90 ARG A CA 1
ATOM 723 C C . ARG A 1 90 ? 11.305 5.821 -7.110 1.00 92.06 90 ARG A C 1
ATOM 725 O O . ARG A 1 90 ? 12.323 5.350 -7.594 1.00 92.06 90 ARG A O 1
ATOM 732 N N . ARG A 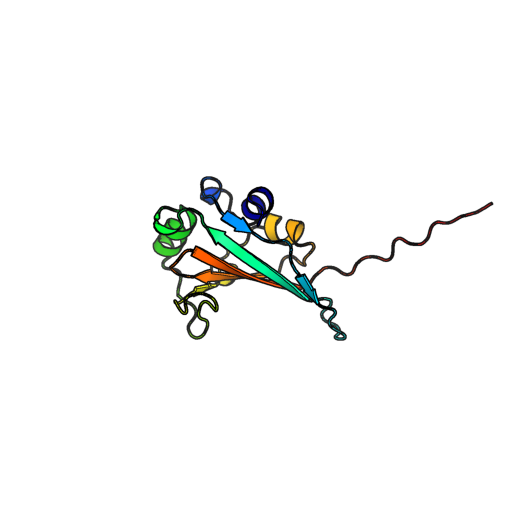1 91 ? 10.729 5.305 -6.017 1.00 93.88 91 ARG A N 1
ATOM 733 C CA . ARG A 1 91 ? 11.247 4.104 -5.340 1.00 93.88 91 ARG A CA 1
ATOM 734 C C . ARG A 1 91 ? 11.073 2.843 -6.187 1.00 93.88 91 ARG A C 1
ATOM 736 O O . ARG A 1 91 ? 11.885 1.931 -6.040 1.00 93.88 91 ARG A O 1
ATOM 743 N N . LEU A 1 92 ? 10.022 2.807 -7.002 1.00 92.25 92 LEU A N 1
ATOM 744 C CA . LEU A 1 92 ? 9.704 1.721 -7.925 1.00 92.25 92 LEU A CA 1
ATOM 745 C C . LEU A 1 92 ? 10.441 1.826 -9.263 1.00 92.25 92 LEU A C 1
ATOM 747 O O . LEU A 1 92 ? 10.411 0.867 -10.014 1.00 92.25 92 LEU A O 1
ATOM 751 N N . GLY A 1 93 ? 11.059 2.971 -9.576 1.00 90.75 93 GLY A N 1
ATOM 752 C CA . GLY A 1 93 ? 11.565 3.220 -10.926 1.00 90.75 93 GLY A CA 1
ATOM 753 C C . GLY A 1 93 ? 10.440 3.259 -11.963 1.00 90.75 93 GLY A C 1
ATOM 754 O O . GLY A 1 93 ? 10.639 2.817 -13.079 1.00 90.75 93 GLY A O 1
ATOM 755 N N . ALA A 1 94 ? 9.256 3.752 -11.591 1.00 89.19 94 ALA A N 1
ATOM 756 C CA . ALA A 1 94 ? 8.052 3.736 -12.421 1.00 89.19 94 ALA A CA 1
ATOM 757 C C . ALA A 1 94 ? 7.631 5.144 -12.872 1.00 89.19 94 ALA A C 1
ATOM 759 O O . ALA A 1 94 ? 7.923 6.146 -12.200 1.00 89.19 94 ALA A O 1
ATOM 760 N N . TYR A 1 95 ? 6.871 5.224 -13.968 1.00 82.31 95 TYR A N 1
ATOM 761 C CA . TYR A 1 95 ? 6.225 6.471 -14.392 1.00 82.31 95 TYR A CA 1
ATOM 762 C C . TYR A 1 95 ? 5.248 6.980 -13.316 1.00 82.31 95 TYR A C 1
ATOM 764 O O . TYR A 1 95 ? 4.583 6.202 -12.633 1.00 82.31 95 TYR A O 1
ATOM 772 N N . GLN A 1 96 ? 5.159 8.306 -13.134 1.00 72.62 96 GLN A N 1
ATOM 773 C CA . GLN A 1 96 ? 4.419 8.902 -12.005 1.00 72.62 96 GLN A CA 1
ATOM 774 C C . GLN A 1 96 ? 2.925 8.552 -11.984 1.00 72.62 96 GLN A C 1
ATOM 776 O O . GLN A 1 96 ? 2.382 8.393 -10.892 1.00 72.62 96 GLN A O 1
ATOM 781 N N . ASP A 1 97 ? 2.307 8.378 -13.151 1.00 76.94 97 ASP A N 1
ATOM 782 C CA . ASP A 1 97 ? 0.870 8.114 -13.292 1.00 76.94 97 ASP A CA 1
ATOM 783 C C . ASP A 1 97 ? 0.547 6.645 -13.616 1.00 76.94 97 ASP A C 1
ATOM 785 O O . ASP A 1 97 ? -0.618 6.281 -13.720 1.00 76.94 97 ASP A O 1
ATOM 789 N N . GLN A 1 98 ? 1.570 5.788 -13.691 1.00 86.25 98 GLN A N 1
ATOM 790 C CA . GLN A 1 98 ? 1.439 4.361 -14.004 1.00 86.25 98 GLN A CA 1
ATOM 791 C C . GLN A 1 98 ? 1.693 3.491 -12.768 1.00 86.25 98 GLN A C 1
ATOM 793 O O . GLN A 1 98 ? 2.311 2.435 -12.860 1.00 86.25 98 GLN A O 1
ATOM 798 N N . VAL A 1 99 ? 1.293 3.957 -11.582 1.00 92.88 99 VAL A N 1
ATOM 799 C CA . VAL A 1 99 ? 1.370 3.178 -10.340 1.00 92.88 99 VAL A CA 1
ATOM 800 C C . VAL A 1 99 ? -0.029 3.031 -9.769 1.00 92.88 99 VAL A C 1
ATOM 802 O O . VAL A 1 99 ? -0.634 3.997 -9.303 1.00 92.88 99 VAL A O 1
ATOM 805 N N . GLU A 1 100 ? -0.514 1.798 -9.725 1.00 94.06 100 GLU A N 1
ATOM 806 C CA . GLU A 1 100 ? -1.765 1.451 -9.071 1.00 94.06 100 GLU A CA 1
ATOM 807 C C . GLU A 1 100 ? -1.479 0.784 -7.729 1.00 94.06 100 GLU A C 1
ATOM 809 O O . GLU A 1 100 ? -0.614 -0.081 -7.601 1.00 94.06 100 GLU A O 1
ATOM 814 N N . CYS A 1 101 ? -2.196 1.202 -6.687 1.00 95.25 101 CYS A N 1
ATOM 815 C CA . CYS A 1 101 ? -2.041 0.670 -5.337 1.00 95.25 101 CYS A CA 1
ATOM 816 C C . CYS A 1 101 ? -3.409 0.428 -4.712 1.00 95.25 101 CYS A C 1
ATOM 818 O O . CYS A 1 101 ? -4.201 1.360 -4.553 1.00 95.25 101 CYS A O 1
ATOM 820 N N . PHE A 1 102 ? -3.646 -0.801 -4.275 1.00 98.12 102 PHE A N 1
ATOM 821 C CA . PHE A 1 102 ? -4.849 -1.216 -3.577 1.00 98.12 102 PHE A CA 1
ATOM 822 C C . PHE A 1 102 ? -4.526 -1.569 -2.130 1.00 98.12 102 PHE A C 1
ATOM 824 O O . PHE A 1 102 ? -3.632 -2.372 -1.862 1.00 98.12 102 PHE A O 1
ATOM 831 N N . LEU A 1 103 ? -5.268 -0.984 -1.189 1.00 98.50 103 LEU A N 1
ATOM 832 C CA . LEU A 1 103 ? -5.090 -1.201 0.247 1.00 98.50 103 LEU A CA 1
ATOM 833 C C . LEU A 1 103 ? -6.352 -1.809 0.847 1.00 98.50 103 LEU A C 1
ATOM 835 O O . LEU A 1 103 ? -7.420 -1.202 0.795 1.00 98.50 103 LEU A O 1
ATOM 839 N N . CYS A 1 104 ? -6.247 -3.006 1.417 1.00 98.62 104 CYS A N 1
ATOM 840 C CA . CYS A 1 104 ? -7.400 -3.678 2.003 1.00 98.62 104 CYS A CA 1
ATOM 841 C C . CYS A 1 104 ? -7.731 -3.200 3.417 1.00 98.62 104 CYS A C 1
ATOM 843 O O . CYS A 1 104 ? -6.890 -2.636 4.117 1.00 98.62 104 CYS A O 1
ATOM 845 N N . LEU A 1 105 ? -8.946 -3.515 3.875 1.00 97.81 105 LEU A N 1
ATOM 846 C CA . LEU A 1 105 ? -9.425 -3.195 5.228 1.00 97.81 105 LEU A CA 1
ATOM 847 C C . LEU A 1 105 ? -8.540 -3.748 6.364 1.00 97.81 105 LEU A C 1
ATOM 849 O O . LEU A 1 105 ? -8.588 -3.223 7.474 1.00 97.81 105 LEU A O 1
ATOM 853 N N . ASN A 1 106 ? -7.718 -4.766 6.081 1.00 98.25 106 ASN A N 1
ATOM 854 C CA . ASN A 1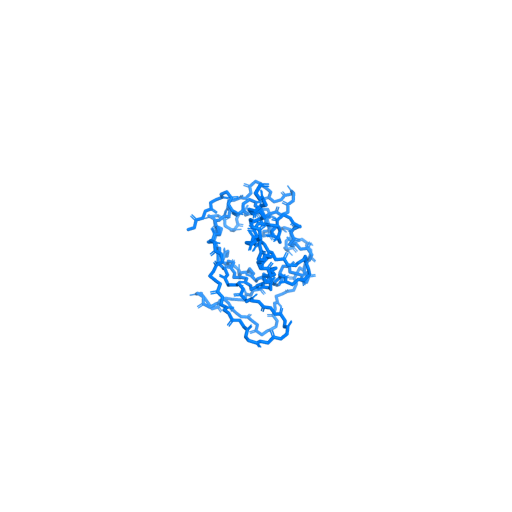 106 ? -6.788 -5.383 7.034 1.00 98.25 106 ASN A CA 1
ATOM 855 C C . ASN A 1 106 ? -5.342 -4.871 6.900 1.00 98.25 106 ASN A C 1
ATOM 857 O O . ASN A 1 106 ? -4.474 -5.319 7.641 1.00 98.25 106 ASN A O 1
ATOM 861 N N . GLY A 1 107 ? -5.062 -3.938 5.983 1.00 98.44 107 GLY A N 1
ATOM 862 C CA . GLY A 1 107 ? -3.738 -3.325 5.849 1.00 98.44 107 GLY A CA 1
ATOM 863 C C . GLY A 1 107 ? -2.768 -4.031 4.907 1.00 98.44 107 GLY A C 1
ATOM 864 O O . GLY A 1 107 ? -1.572 -3.743 4.954 1.00 98.44 107 GLY A O 1
ATOM 865 N N . HIS A 1 108 ? -3.248 -4.934 4.051 1.00 98.62 108 HIS A N 1
ATOM 866 C CA . HIS A 1 108 ? -2.444 -5.462 2.951 1.00 98.62 108 HIS A CA 1
ATOM 867 C C . HIS A 1 108 ? -2.476 -4.496 1.769 1.00 98.62 108 HIS A C 1
ATOM 869 O O . HIS A 1 108 ? -3.553 -4.106 1.316 1.00 98.62 108 HIS A O 1
ATOM 875 N N . LEU A 1 109 ? -1.295 -4.157 1.267 1.00 98.38 109 LEU A N 1
ATOM 876 C CA . LEU A 1 109 ? -1.088 -3.368 0.063 1.00 98.38 109 LEU A CA 1
ATOM 877 C C . LEU A 1 109 ? -0.710 -4.308 -1.087 1.00 98.38 109 LEU A C 1
ATOM 879 O O . LEU A 1 109 ? 0.160 -5.166 -0.925 1.00 98.38 109 LEU A O 1
ATOM 883 N N . ILE A 1 110 ? -1.325 -4.130 -2.247 1.00 97.56 110 ILE A N 1
ATOM 884 C CA . ILE A 1 110 ? -0.853 -4.686 -3.519 1.00 97.56 110 ILE A CA 1
ATOM 885 C C . ILE A 1 110 ? -0.730 -3.527 -4.483 1.00 97.56 110 ILE A C 1
ATOM 887 O O . ILE A 1 110 ? -1.588 -2.646 -4.483 1.00 97.56 110 ILE A O 1
ATOM 891 N N . GLY A 1 111 ? 0.313 -3.525 -5.295 1.00 96.00 111 GLY A N 1
ATOM 892 C CA . GLY A 1 111 ? 0.378 -2.595 -6.396 1.00 96.00 111 GLY A CA 1
ATOM 893 C C . GLY A 1 111 ? 1.042 -3.187 -7.616 1.00 96.00 111 GLY A C 1
ATOM 894 O O . GLY A 1 111 ? 1.802 -4.152 -7.530 1.00 96.00 111 GLY A O 1
ATOM 895 N N . ILE A 1 112 ? 0.693 -2.583 -8.737 1.00 95.00 112 ILE A N 1
ATOM 896 C CA . ILE A 1 112 ? 1.241 -2.843 -10.056 1.00 95.00 112 ILE A CA 1
ATOM 897 C C . ILE A 1 112 ? 1.749 -1.510 -10.596 1.00 95.00 112 ILE A C 1
ATOM 899 O O . ILE A 1 112 ? 1.187 -0.453 -10.287 1.00 95.00 112 ILE A O 1
ATOM 903 N N . CYS A 1 113 ? 2.844 -1.538 -11.338 1.00 93.56 113 CYS A N 1
ATOM 904 C CA . CYS A 1 113 ? 3.363 -0.351 -11.984 1.00 93.56 113 CYS A CA 1
ATOM 905 C C . CYS A 1 113 ? 3.989 -0.648 -13.337 1.00 93.56 113 CYS A C 1
ATOM 907 O O . CYS A 1 113 ? 4.543 -1.724 -13.530 1.00 93.56 113 CYS A O 1
ATOM 909 N N . THR A 1 114 ? 3.971 0.341 -14.221 1.00 91.75 114 THR A N 1
ATOM 910 C CA . THR A 1 114 ? 4.819 0.350 -15.415 1.00 91.75 114 THR A CA 1
ATOM 911 C C . THR A 1 114 ? 6.197 0.885 -15.047 1.00 91.75 114 THR A C 1
ATOM 913 O O . THR A 1 114 ? 6.327 2.025 -14.580 1.00 91.75 114 THR A O 1
ATOM 916 N N . LEU A 1 115 ? 7.216 0.057 -15.237 1.00 89.62 115 LEU A N 1
ATOM 917 C CA . LEU A 1 115 ? 8.611 0.381 -14.979 1.00 89.62 115 LEU A CA 1
ATOM 918 C C . LEU A 1 115 ? 9.153 1.287 -16.089 1.00 89.62 115 LEU A C 1
ATOM 920 O O . LEU A 1 115 ? 8.735 1.227 -17.243 1.00 89.62 115 LEU A O 1
ATOM 924 N N . LEU A 1 116 ? 10.073 2.173 -15.720 1.00 86.38 116 LEU A N 1
ATOM 925 C CA . LEU A 1 116 ? 10.850 2.934 -16.685 1.00 86.38 116 LEU A CA 1
ATOM 926 C C . LEU A 1 116 ? 11.760 1.962 -17.444 1.00 86.38 116 LEU A C 1
ATOM 928 O O . LEU A 1 116 ? 12.363 1.102 -16.795 1.00 86.38 116 LEU A O 1
ATOM 932 N N . PRO A 1 117 ? 11.921 2.127 -18.769 1.00 78.69 117 PRO A N 1
ATOM 933 C CA . PRO A 1 117 ? 12.920 1.378 -19.510 1.00 78.69 117 PRO A CA 1
ATOM 934 C C . PRO A 1 117 ? 14.278 1.556 -18.838 1.00 78.69 117 PRO A C 1
ATOM 936 O O . PRO A 1 117 ? 14.669 2.683 -18.504 1.00 78.69 117 PRO A O 1
ATOM 939 N N . LEU A 1 118 ? 15.002 0.458 -18.646 1.00 67.06 118 LEU A N 1
ATOM 940 C CA . LEU A 1 118 ? 16.417 0.555 -18.339 1.00 67.06 118 LEU A CA 1
ATOM 941 C C . LEU A 1 118 ? 17.063 1.214 -19.559 1.00 67.06 118 LEU A C 1
ATOM 943 O O . LEU A 1 118 ? 17.046 0.663 -20.654 1.00 67.06 118 LEU A O 1
ATOM 947 N N . SER A 1 119 ? 17.555 2.443 -19.412 1.00 56.97 119 SER A N 1
ATOM 948 C CA . SER A 1 119 ? 18.415 3.012 -20.442 1.00 56.97 119 SER A CA 1
ATOM 949 C C . SER A 1 119 ? 19.648 2.121 -20.512 1.00 56.97 119 SER A C 1
ATOM 951 O O . SER A 1 119 ? 20.349 2.022 -19.502 1.00 56.97 119 SER A O 1
ATOM 953 N N . ASP A 1 120 ? 19.904 1.498 -21.660 1.00 45.97 120 ASP A N 1
ATOM 954 C CA . ASP A 1 120 ? 21.156 0.797 -21.943 1.00 45.97 120 ASP A CA 1
ATOM 955 C C . ASP A 1 120 ? 22.310 1.809 -21.879 1.00 45.97 120 ASP A C 1
ATOM 957 O O . ASP A 1 120 ? 22.765 2.349 -22.884 1.00 45.97 120 ASP A O 1
ATOM 961 N N . SER A 1 121 ? 22.787 2.127 -20.677 1.00 50.78 121 SER A N 1
ATOM 962 C CA . SER A 1 121 ? 24.042 2.845 -20.481 1.00 50.78 121 SER A CA 1
ATOM 963 C C . SER A 1 121 ? 25.194 1.843 -20.537 1.00 50.78 121 SER A C 1
ATOM 965 O O . SER A 1 121 ? 25.956 1.709 -19.587 1.00 50.78 121 SER A O 1
ATOM 967 N N . GLU A 1 122 ? 25.288 1.128 -21.653 1.00 51.75 122 GLU A N 1
ATOM 968 C CA . GLU A 1 122 ? 26.429 0.306 -22.066 1.00 51.75 122 GLU A CA 1
ATOM 969 C C . GLU A 1 122 ? 26.942 0.868 -23.402 1.00 51.75 122 GLU A C 1
ATOM 971 O O . GLU A 1 122 ? 27.060 0.186 -24.412 1.00 51.75 122 GLU A O 1
ATOM 976 N N . THR A 1 123 ? 27.239 2.166 -23.424 1.00 44.59 123 THR A N 1
ATOM 977 C CA . THR A 1 123 ? 28.241 2.705 -24.347 1.00 44.59 123 THR A CA 1
ATOM 978 C C . THR A 1 123 ? 29.369 3.256 -23.496 1.00 44.59 123 THR A C 1
ATOM 980 O O . THR A 1 123 ? 29.497 4.465 -23.296 1.00 44.59 123 THR A O 1
ATOM 983 N N . ALA A 1 124 ? 30.163 2.34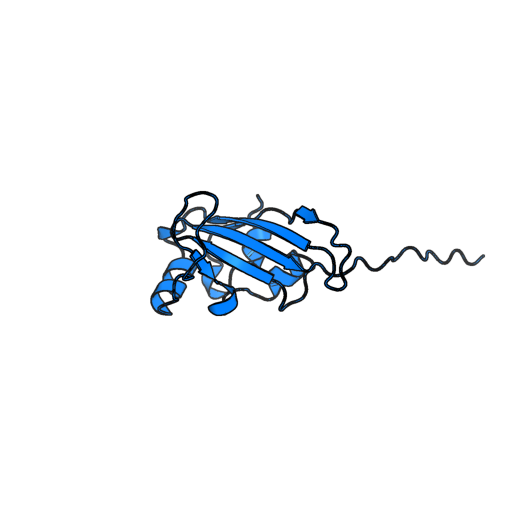4 -22.934 1.00 46.53 124 ALA A N 1
ATOM 984 C CA . ALA A 1 124 ? 31.542 2.659 -22.613 1.00 46.53 124 ALA A CA 1
ATOM 985 C C . ALA A 1 124 ? 32.218 3.002 -23.945 1.00 46.53 124 ALA A C 1
ATOM 987 O O . ALA A 1 124 ? 32.563 2.125 -24.731 1.00 46.53 124 ALA A O 1
ATOM 988 N N . SER A 1 125 ? 32.314 4.294 -24.244 1.00 47.94 125 SER A N 1
ATOM 989 C CA . SER A 1 125 ? 33.224 4.803 -25.258 1.00 47.94 125 SER A CA 1
ATOM 990 C C . SER A 1 125 ? 34.646 4.561 -24.750 1.00 47.94 125 SER A C 1
ATOM 992 O O . SER A 1 125 ? 35.229 5.412 -24.079 1.00 47.94 125 SER A O 1
ATOM 994 N N . GLU A 1 126 ? 35.167 3.363 -25.009 1.00 49.03 126 GLU A N 1
ATOM 995 C CA . GLU A 1 126 ? 36.601 3.156 -25.181 1.00 49.03 126 GLU A CA 1
ATOM 996 C C . GLU A 1 126 ? 36.976 3.845 -26.501 1.00 49.03 126 GLU A C 1
ATOM 998 O O . GLU A 1 126 ? 36.871 3.264 -27.578 1.00 49.03 126 GLU A O 1
ATOM 1003 N N . GLU A 1 127 ? 37.320 5.128 -26.422 1.00 42.88 127 GLU A N 1
ATOM 1004 C CA . GLU A 1 127 ? 38.077 5.810 -27.471 1.00 42.88 127 GLU A CA 1
ATOM 1005 C C . GLU A 1 127 ? 39.545 5.855 -27.015 1.00 42.88 127 GLU A C 1
ATOM 1007 O O . GLU A 1 127 ? 39.830 6.269 -25.887 1.00 42.88 127 GLU A O 1
ATOM 1012 N N . GLU A 1 128 ? 40.423 5.327 -27.877 1.00 40.28 128 GLU A N 1
ATOM 1013 C CA . GLU A 1 128 ? 41.886 5.174 -27.739 1.00 40.28 128 GLU A CA 1
ATOM 1014 C C . GLU A 1 128 ? 42.651 6.465 -27.401 1.00 40.28 128 GLU A C 1
ATOM 1016 O O . GLU A 1 128 ? 42.305 7.545 -27.936 1.00 40.28 128 GLU A O 1
#

Radius of gyration: 16.46 Å; Cα contacts (8 Å, |Δi|>4): 246; chains: 1; bounding box: 58×26×42 Å

pLDDT: mean 89.71, std 14.3, range [40.28, 98.62]

Solvent-accessible surface area (backbone atoms only — not comparable to full-atom values): 7165 Å² total; per-residue (Å²): 111,31,54,73,58,20,56,32,49,38,36,85,89,25,62,86,48,58,33,27,22,39,77,57,50,79,39,89,42,96,57,94,78,42,33,37,27,43,32,44,31,41,36,81,54,35,94,80,23,51,57,51,52,49,40,59,75,68,62,61,66,62,41,92,81,56,51,31,92,86,76,66,40,55,17,32,46,32,51,84,68,69,45,67,31,72,51,30,24,64,74,65,47,26,45,82,87,40,54,47,38,37,40,22,84,80,24,44,33,41,33,44,27,30,32,54,79,81,74,83,85,78,72,80,79,85,74,135

Foldseek 3Di:
DAQVLVCLFFDPQQNVWGKGKDQWDWAADPDPLAIKTKMKMFTPCLVPTPVVVVCVVLVFDFDPPDADPVPRATWGWCLVVVGGDQSNCVSNQFDSNFKIWIAGPRGMIIIMGHHDDDDPPPPPPPDD

Nearest PDB structures (foldseek):
  4j9a-assembly1_A  TM=4.634E-01  e=2.294E+00  Pseudomonas aeruginosa PAO1
  6ehn-assembly1_A  TM=4.973E-01  e=3.738E+00  unidentified prokaryotic organism
  3er7-assembly1_A  TM=5.978E-01  e=8.268E+00  Exiguobacterium sibiricum 255-15
  3en1-assembly1_B  TM=3.212E-01  e=3.738E+00  Pseudomonas putida

Mean predicted aligned error: 5.97 Å

InterPro domains:
  IPR040267 F-box protein EID1-like [PTHR31348] (1-125)
  IPR060633 EID1-like F-box protein 1-3-like, C-terminal domain [PF27778] (1-114)

Sequence (128 aa):
FSQTSGKSFLARQCRSDTLYVTDPCEHLDQGEDGDVGLFRGVFKDFSKSMTRRLLIEKRAQLHPKEICPYCRTKVWSLLQERMIPRSACRRLGAYQDQVECFLCLNGHLIGICTLLPLSDSETASEEE